Protein AF-A0AA85G6Q7-F1 (afdb_monomer)

Foldseek 3Di:
DDDDDDDDDDDDDDDDDDDDDDDDDDDDDDDDDDDDDDDPPDPDDDDPPPPPDDPPPPPPPPVPPDDPVRVVVVCVVPDDVLVVDDPVVNVVVVVVVVVVVVVVVVVVVVVVVVVVVVVVVVVVVVVVVVVVVPPPPPPDDDDDDDDDDDDDDPPPDDDDDPDPDDDDDDDD

Solvent-accessible surface area (backbone atoms only — not comparable to full-atom values): 12354 Å² total; per-residue (Å²): 138,86,88,81,90,86,89,80,88,84,83,81,84,82,86,88,84,79,88,81,91,82,89,81,90,79,90,81,82,90,84,84,89,82,90,80,91,84,75,96,81,67,85,81,81,75,72,91,76,59,77,85,78,76,56,89,84,58,70,74,78,67,82,70,75,75,48,73,67,54,52,52,49,53,49,60,70,74,44,62,68,76,78,71,49,52,73,68,56,49,50,52,52,50,53,53,52,51,51,55,51,51,54,51,51,53,52,51,52,52,52,51,52,51,49,51,53,52,48,52,52,52,51,53,53,53,51,54,55,55,59,67,70,66,59,79,80,75,86,72,80,89,83,83,92,76,91,78,90,76,88,74,85,82,80,83,74,88,80,87,83,85,77,86,77,84,79,85,81,87,79,134

Secondary structure (DSSP, 8-state):
---------------------------------------TT----SSTTS-----TTS------PPPHHHHHHHHHHHS-HHHHS-HHHHHHHHHHHHHHHHHHHHHHHHHHHHHHHHHHHHHHHHHHHHHHH-S-------------------------------------

Sequence (172 aa):
MISKEAESSLNKTIHDKNINDTETDDDDEEEEDEDDEEDTSERHKGVSHLIEVCNPNRIKSKTVAPSRKEIAASIKATTDPIKLLSETELAANIARLQLVRKERELAAQKLEQEKQAREAQRAATAAAKRTSQTKPQQKSGRSGKQHTNSNKEHQTVNQRNNINSSEITDDN

pLDDT: mean 70.93, std 18.33, range [38.97, 98.44]

Structure (mmCIF, N/CA/C/O backbone):
data_AF-A0AA85G6Q7-F1
#
_entry.id   AF-A0AA85G6Q7-F1
#
loop_
_atom_site.group_PDB
_atom_site.id
_atom_site.type_symbol
_atom_site.label_atom_id
_atom_site.label_alt_id
_atom_site.label_comp_id
_atom_site.label_asym_id
_atom_site.label_entity_id
_atom_site.label_seq_id
_atom_site.pdbx_PDB_ins_code
_atom_site.Cartn_x
_atom_site.Cartn_y
_atom_site.Cartn_z
_atom_site.occupancy
_atom_site.B_iso_or_equiv
_atom_site.auth_seq_id
_atom_site.auth_comp_id
_atom_site.auth_asym_id
_atom_site.auth_atom_id
_atom_site.pdbx_PDB_model_num
ATOM 1 N N . MET A 1 1 ? 39.551 4.642 10.378 1.00 38.97 1 MET A N 1
ATOM 2 C CA . MET A 1 1 ? 39.058 6.034 10.389 1.00 38.97 1 MET A CA 1
ATOM 3 C C . MET A 1 1 ? 37.595 6.008 9.993 1.00 38.97 1 MET A C 1
ATOM 5 O O . MET A 1 1 ? 37.259 5.369 9.008 1.00 38.97 1 MET A O 1
ATOM 9 N N . ILE A 1 2 ? 36.742 6.580 10.839 1.00 45.56 2 ILE A N 1
ATOM 10 C CA . ILE A 1 2 ? 35.284 6.616 10.708 1.00 45.56 2 ILE A CA 1
ATOM 11 C C . ILE A 1 2 ? 34.932 7.874 9.916 1.00 45.56 2 ILE A C 1
ATOM 13 O O . ILE A 1 2 ? 35.182 8.970 10.404 1.00 45.56 2 ILE A O 1
ATOM 17 N N . SER A 1 3 ? 34.366 7.722 8.722 1.00 58.31 3 SER A N 1
ATOM 18 C CA . SER A 1 3 ? 33.752 8.837 7.995 1.00 58.31 3 SER A CA 1
ATOM 19 C C . SER A 1 3 ? 32.254 8.819 8.273 1.00 58.31 3 SER A C 1
ATOM 21 O O . SER A 1 3 ? 31.484 8.129 7.611 1.00 58.31 3 SER A O 1
ATOM 23 N N . LYS A 1 4 ? 31.879 9.536 9.333 1.00 58.56 4 LYS A N 1
ATOM 24 C CA . LYS A 1 4 ? 30.548 10.120 9.510 1.00 58.56 4 LYS A CA 1
ATOM 25 C C . LYS A 1 4 ? 30.546 11.463 8.776 1.00 58.56 4 LYS A C 1
ATOM 27 O O . LYS A 1 4 ? 31.603 12.077 8.721 1.00 58.56 4 LYS A O 1
ATOM 32 N N . GLU A 1 5 ? 29.370 11.873 8.301 1.00 56.12 5 GLU A N 1
ATOM 33 C CA . GLU A 1 5 ? 28.926 13.241 7.952 1.00 56.12 5 GLU A CA 1
ATOM 34 C C . GLU A 1 5 ? 28.316 13.327 6.549 1.00 56.12 5 GLU A C 1
ATOM 36 O O . GLU A 1 5 ? 29.021 13.311 5.545 1.00 56.12 5 GLU A O 1
ATOM 41 N N . ALA A 1 6 ? 26.982 13.412 6.505 1.00 53.41 6 ALA A N 1
ATOM 42 C CA . ALA A 1 6 ? 26.233 14.494 5.852 1.00 53.41 6 ALA A CA 1
ATOM 43 C C . ALA A 1 6 ? 24.735 14.129 5.788 1.00 53.41 6 ALA A C 1
ATOM 45 O O . ALA A 1 6 ? 24.182 13.879 4.721 1.00 53.41 6 ALA A O 1
ATOM 46 N N . GLU A 1 7 ? 24.063 14.111 6.939 1.00 52.25 7 GLU A N 1
ATOM 47 C CA . GLU A 1 7 ? 22.611 14.303 6.985 1.00 52.25 7 GLU A CA 1
ATOM 48 C C . GLU A 1 7 ? 22.378 15.792 7.255 1.00 52.25 7 GLU A C 1
ATOM 50 O O . GLU A 1 7 ? 22.731 16.294 8.320 1.00 52.25 7 GLU A O 1
ATOM 55 N N . SER A 1 8 ? 21.850 16.527 6.273 1.00 52.06 8 SER A N 1
ATOM 56 C CA . SER A 1 8 ? 21.496 17.938 6.442 1.00 52.06 8 SER A CA 1
ATOM 57 C C . SER A 1 8 ? 20.111 18.222 5.871 1.00 52.06 8 SER A C 1
ATOM 59 O O . SER A 1 8 ? 19.908 18.310 4.664 1.00 52.06 8 SER A O 1
ATOM 61 N N . SER A 1 9 ? 19.191 18.380 6.820 1.00 52.34 9 SER A N 1
ATOM 62 C CA . SER A 1 9 ? 18.193 19.446 6.893 1.00 52.34 9 SER A CA 1
ATOM 63 C C . SER A 1 9 ? 17.109 19.513 5.813 1.00 52.34 9 SER A C 1
ATOM 65 O O . SER A 1 9 ? 17.243 20.175 4.787 1.00 52.34 9 SER A O 1
ATOM 67 N N . LEU A 1 10 ? 15.947 18.941 6.137 1.00 53.25 10 LEU A N 1
ATOM 68 C CA . LEU A 1 10 ? 14.665 19.362 5.566 1.00 53.25 10 LEU A CA 1
ATOM 69 C C . LEU A 1 10 ? 13.552 19.267 6.624 1.00 53.25 10 LEU A C 1
ATOM 71 O O . LEU A 1 10 ? 12.544 18.590 6.454 1.00 53.25 10 LEU A O 1
ATOM 75 N N . ASN A 1 11 ? 13.743 19.972 7.744 1.00 54.44 11 ASN A N 1
ATOM 76 C CA . ASN A 1 11 ? 12.668 20.257 8.694 1.00 54.44 11 ASN A CA 1
ATOM 77 C C . ASN A 1 11 ? 11.891 21.478 8.194 1.00 54.44 11 ASN A C 1
ATOM 79 O O . ASN A 1 11 ? 12.337 22.613 8.357 1.00 54.44 11 ASN A O 1
ATOM 83 N N . LYS A 1 12 ? 10.732 21.253 7.570 1.00 57.34 12 LYS A N 1
ATOM 84 C CA . LYS A 1 12 ? 9.804 22.329 7.206 1.00 57.34 12 LYS A CA 1
ATOM 85 C C . LYS A 1 12 ? 8.675 22.379 8.236 1.00 57.34 12 LYS A C 1
ATOM 87 O O . LYS A 1 12 ? 7.668 21.693 8.110 1.00 57.34 12 LYS A O 1
ATOM 92 N N . THR A 1 13 ? 8.889 23.177 9.274 1.00 50.72 13 THR A N 1
ATOM 93 C CA . THR A 1 13 ? 7.873 23.566 10.255 1.00 50.72 13 THR A CA 1
ATOM 94 C C . THR A 1 13 ? 6.925 24.576 9.612 1.00 50.72 13 THR A C 1
ATOM 96 O O . THR A 1 13 ? 7.364 25.645 9.194 1.00 50.72 13 THR A O 1
ATOM 99 N N . ILE A 1 14 ? 5.635 24.248 9.536 1.00 58.72 14 ILE A N 1
ATOM 100 C CA . ILE A 1 14 ? 4.565 25.204 9.227 1.00 58.72 14 ILE A CA 1
ATOM 101 C C . ILE A 1 14 ? 3.786 25.410 10.527 1.00 58.72 14 ILE A C 1
ATOM 103 O O . ILE A 1 14 ? 3.112 24.500 11.008 1.00 58.72 14 ILE A O 1
ATOM 107 N N . HIS A 1 15 ? 3.938 26.590 11.123 1.00 51.06 15 HIS A N 1
ATOM 108 C CA . HIS A 1 15 ? 3.127 27.059 12.240 1.00 51.06 15 HIS A CA 1
ATOM 109 C C . HIS A 1 15 ? 2.173 28.130 11.722 1.00 51.06 15 HIS A C 1
ATOM 111 O O . HIS A 1 15 ? 2.545 29.295 11.654 1.00 51.06 15 HIS A O 1
ATOM 117 N N . ASP A 1 16 ? 0.945 27.729 11.407 1.00 52.56 16 ASP A N 1
ATOM 118 C CA . ASP A 1 16 ? -0.161 28.657 11.192 1.00 52.56 16 ASP A CA 1
ATOM 119 C C . ASP A 1 16 ? -1.080 28.592 12.416 1.00 52.56 16 ASP A C 1
ATOM 121 O O . ASP A 1 16 ? -1.867 27.661 12.586 1.00 52.56 16 ASP A O 1
ATOM 125 N N . LYS A 1 17 ? -0.949 29.574 13.310 1.00 64.44 17 LYS A N 1
ATOM 126 C CA . LYS A 1 17 ? -1.963 29.889 14.321 1.00 64.44 17 LYS A CA 1
ATOM 127 C C . LYS A 1 17 ? -2.179 31.391 14.311 1.00 64.44 17 LYS A C 1
ATOM 129 O O . LYS A 1 17 ? -1.321 32.138 14.771 1.00 64.44 17 LYS A O 1
ATOM 134 N N . ASN A 1 18 ? -3.321 31.806 13.779 1.00 53.03 18 ASN A N 1
ATOM 135 C CA . ASN A 1 18 ? -3.742 33.195 13.751 1.00 53.03 18 ASN A CA 1
ATOM 136 C C . ASN A 1 18 ? -5.217 33.308 14.176 1.00 53.03 18 ASN A C 1
ATOM 138 O O . ASN A 1 18 ? -6.072 32.929 13.383 1.00 53.03 18 ASN A O 1
ATOM 142 N N . ILE A 1 19 ? -5.434 33.866 15.386 1.00 56.22 19 ILE A N 1
ATOM 143 C CA . ILE A 1 19 ? -6.511 34.816 15.784 1.00 56.22 19 ILE A CA 1
ATOM 144 C C . ILE A 1 19 ? -7.966 34.254 15.808 1.00 56.22 19 ILE A C 1
ATOM 146 O O . ILE A 1 19 ? -8.342 33.494 14.933 1.00 56.22 19 ILE A O 1
ATOM 150 N N . ASN A 1 20 ? -8.879 34.540 16.750 1.00 49.41 20 ASN A N 1
ATOM 151 C CA . ASN A 1 20 ? -9.018 35.601 17.752 1.00 49.41 20 ASN A CA 1
ATOM 152 C C . ASN A 1 20 ? -9.899 35.143 18.937 1.00 49.41 20 ASN A C 1
ATOM 154 O O . ASN A 1 20 ? -10.840 34.379 18.747 1.00 49.41 20 ASN A O 1
ATOM 158 N N . ASP A 1 21 ? -9.579 35.685 20.107 1.00 53.22 21 ASP A N 1
ATOM 159 C CA . ASP A 1 21 ? -10.437 36.331 21.115 1.00 53.22 21 ASP A CA 1
ATOM 160 C C . ASP A 1 21 ? -11.976 36.303 20.947 1.00 53.22 21 ASP A C 1
ATOM 162 O O . ASP A 1 21 ? -12.502 36.831 19.965 1.00 53.22 21 ASP A O 1
ATOM 166 N N . THR A 1 22 ? -12.694 35.773 21.946 1.00 53.09 22 THR A N 1
ATOM 167 C CA . THR A 1 22 ? -14.029 36.238 22.385 1.00 53.09 22 THR A CA 1
ATOM 168 C C . THR A 1 22 ? -14.274 35.708 23.802 1.00 53.09 22 THR A C 1
ATOM 170 O O . THR A 1 22 ? -14.710 34.572 23.984 1.00 53.09 22 THR A O 1
ATOM 173 N N . GLU A 1 23 ? -13.966 36.530 24.803 1.00 55.00 23 GLU A N 1
ATOM 174 C CA . GLU A 1 23 ? -14.637 36.462 26.101 1.00 55.00 23 GLU A CA 1
ATOM 175 C C . GLU A 1 23 ? -16.029 37.084 25.986 1.00 55.00 23 GLU A C 1
ATOM 177 O O . GLU A 1 23 ? -16.179 38.158 25.399 1.00 55.00 23 GLU A O 1
ATOM 182 N N . THR A 1 24 ? -17.040 36.448 26.575 1.00 55.53 24 THR A N 1
ATOM 183 C CA . THR A 1 24 ? -18.172 37.163 27.177 1.00 55.53 24 THR A CA 1
ATOM 184 C C . THR A 1 24 ? -18.724 36.308 28.315 1.00 55.53 24 THR A C 1
ATOM 186 O O . THR A 1 24 ? -19.186 35.187 28.105 1.00 55.53 24 THR A O 1
ATOM 189 N N . ASP A 1 25 ? -18.529 36.856 29.504 1.00 53.19 25 ASP A N 1
ATOM 190 C CA . ASP A 1 25 ? -19.161 36.571 30.786 1.00 53.19 25 ASP A CA 1
ATOM 191 C C . ASP A 1 25 ? -20.633 37.010 30.717 1.00 53.19 25 ASP A C 1
ATOM 193 O O . ASP A 1 25 ? -20.896 38.059 30.135 1.00 53.19 25 ASP A O 1
ATOM 197 N N . ASP A 1 26 ? -21.559 36.219 31.255 1.00 54.12 26 ASP A N 1
ATOM 198 C CA . ASP A 1 26 ? -22.884 36.681 31.694 1.00 54.12 26 ASP A CA 1
ATOM 199 C C . ASP A 1 26 ? -23.449 35.624 32.661 1.00 54.12 26 ASP A C 1
ATOM 201 O O . ASP A 1 26 ? -23.949 34.565 32.262 1.00 54.12 26 ASP A O 1
ATOM 205 N N . ASP A 1 27 ? -23.270 35.925 33.949 1.00 54.19 27 ASP A N 1
ATOM 206 C CA . ASP A 1 27 ? -24.140 35.533 35.059 1.00 54.19 27 ASP A CA 1
ATOM 207 C C . ASP A 1 27 ? -25.609 35.791 34.685 1.00 54.19 27 ASP A C 1
ATOM 209 O O . ASP A 1 27 ? -25.927 36.867 34.179 1.00 54.19 27 ASP A O 1
ATOM 213 N N . ASP A 1 28 ? -26.517 34.871 35.018 1.00 51.91 28 ASP A N 1
ATOM 214 C CA . ASP A 1 28 ? -27.828 35.325 35.485 1.00 51.91 28 ASP A CA 1
ATOM 215 C C . ASP A 1 28 ? -28.468 34.353 36.479 1.00 51.91 28 ASP A C 1
ATOM 217 O O . ASP A 1 28 ? -28.270 33.135 36.433 1.00 51.91 28 ASP A O 1
ATOM 221 N N . GLU A 1 29 ? -29.179 34.975 37.408 1.00 50.19 29 GLU A N 1
ATOM 222 C CA . GLU A 1 29 ? -29.461 34.568 38.778 1.00 50.19 29 GLU A CA 1
ATOM 223 C C . GLU A 1 29 ? -30.606 33.543 38.941 1.00 50.19 29 GLU A C 1
ATOM 225 O O . GLU A 1 29 ? -31.366 33.218 38.028 1.00 50.19 29 GLU A O 1
ATOM 230 N N . GLU A 1 30 ? -30.679 33.024 40.167 1.00 49.00 30 GLU A N 1
ATOM 231 C CA . GLU A 1 30 ? -31.733 32.210 40.777 1.00 49.00 30 GLU A CA 1
ATOM 232 C C . GLU A 1 30 ? -33.132 32.882 40.704 1.00 49.00 30 GLU A C 1
ATOM 234 O O . GLU A 1 30 ? -33.238 34.102 40.773 1.00 49.00 30 GLU A O 1
ATOM 239 N N . GLU A 1 31 ? -34.221 32.108 40.611 1.00 45.41 31 GLU A N 1
ATOM 240 C CA . GLU A 1 31 ? -35.167 31.912 41.733 1.00 45.41 31 GLU A CA 1
ATOM 241 C C . GLU A 1 31 ? -36.596 31.471 41.341 1.00 45.41 31 GLU A C 1
ATOM 243 O O . GLU A 1 31 ? -37.174 31.874 40.332 1.00 45.41 31 GLU A O 1
ATOM 248 N N . GLU A 1 32 ? -37.108 30.652 42.263 1.00 42.06 32 GLU A N 1
ATOM 249 C CA . GL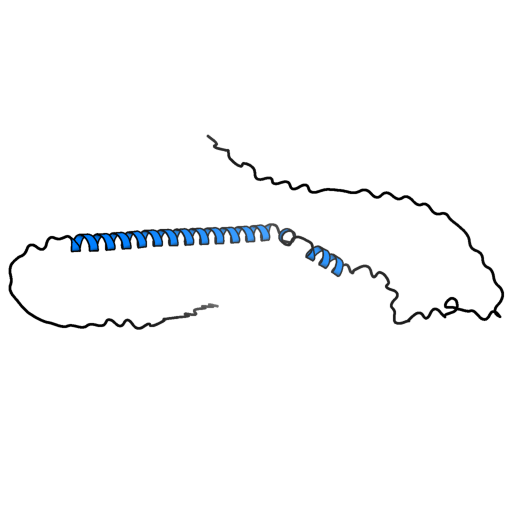U A 1 32 ? -38.459 30.536 42.831 1.00 42.06 32 GLU A CA 1
ATOM 250 C C . GLU A 1 32 ? -39.714 30.118 42.038 1.00 42.06 32 GLU A C 1
ATOM 252 O O . GLU A 1 32 ? -40.117 30.641 41.000 1.00 42.06 32 GLU A O 1
ATOM 257 N N . ASP A 1 33 ? -40.364 29.147 42.686 1.00 52.53 33 ASP A N 1
ATOM 258 C CA . ASP A 1 33 ? -41.696 28.607 42.493 1.00 52.53 33 ASP A CA 1
ATOM 259 C C . ASP A 1 33 ? -42.783 29.651 42.804 1.00 52.53 33 ASP A C 1
ATOM 261 O O . ASP A 1 33 ? -42.817 30.200 43.903 1.00 52.53 33 ASP A O 1
ATOM 265 N N . GLU A 1 34 ? -43.763 29.813 41.913 1.00 49.62 34 GLU A N 1
ATOM 266 C CA . GLU A 1 34 ? -45.089 30.308 42.297 1.00 49.62 34 GLU A CA 1
ATOM 267 C C . GLU A 1 34 ? -46.172 29.387 41.722 1.00 49.62 34 GLU A C 1
ATOM 269 O O . GLU A 1 34 ? -46.460 29.344 40.524 1.00 49.62 34 GLU A O 1
ATOM 274 N N . ASP A 1 35 ? -46.716 28.600 42.646 1.00 56.31 35 ASP A N 1
ATOM 275 C CA . ASP A 1 35 ? -47.915 27.782 42.557 1.00 56.31 35 ASP A CA 1
ATOM 276 C C . ASP A 1 35 ? -49.123 28.736 42.666 1.00 56.31 35 ASP A C 1
ATOM 278 O O . ASP A 1 35 ? -49.393 29.262 43.746 1.00 56.31 35 ASP A O 1
ATOM 282 N N . ASP A 1 36 ? -49.818 29.009 41.557 1.00 53.53 36 ASP A N 1
ATOM 283 C CA . ASP A 1 36 ? -51.080 29.766 41.562 1.00 53.53 36 ASP A CA 1
ATOM 284 C C . ASP A 1 36 ? -52.182 28.933 40.895 1.00 53.53 36 ASP A C 1
ATOM 286 O O . ASP A 1 36 ? -52.386 28.926 39.675 1.00 53.53 36 ASP A O 1
ATOM 290 N N . GLU A 1 37 ? -52.864 28.152 41.732 1.00 56.41 37 GLU A N 1
ATOM 291 C CA . GLU A 1 37 ? -54.168 27.589 41.418 1.00 56.41 37 GLU A CA 1
ATOM 292 C C . GLU A 1 37 ? -55.238 28.689 41.480 1.00 56.41 37 GLU A C 1
ATOM 294 O O . GLU A 1 37 ? -55.539 29.167 42.566 1.00 56.41 37 GLU A O 1
ATOM 299 N N . GLU A 1 38 ? -55.861 29.029 40.343 1.00 52.94 38 GLU A N 1
ATOM 300 C CA . GLU A 1 38 ? -57.328 29.115 40.146 1.00 52.94 38 GLU A CA 1
ATOM 301 C C . GLU A 1 38 ? -57.717 30.008 38.950 1.00 52.94 38 GLU A C 1
ATOM 303 O O . GLU A 1 38 ? -57.559 31.220 38.976 1.00 52.94 38 GLU A O 1
ATOM 308 N N . ASP A 1 39 ? -58.317 29.402 37.918 1.00 49.03 39 ASP A N 1
ATOM 309 C CA . ASP A 1 39 ? -59.636 29.762 37.348 1.00 49.03 39 ASP A CA 1
ATOM 310 C C . ASP A 1 39 ? -59.830 28.949 36.054 1.00 49.03 39 ASP A C 1
ATOM 312 O O . ASP A 1 39 ? -59.292 29.246 34.988 1.00 49.03 39 ASP A O 1
ATOM 316 N N . THR A 1 40 ? -60.598 27.861 36.131 1.00 59.28 40 THR A N 1
ATOM 317 C CA . THR A 1 40 ? -60.778 26.923 35.003 1.00 59.28 40 THR A CA 1
ATOM 318 C C . THR A 1 40 ? -61.866 27.349 34.013 1.00 59.28 40 THR A C 1
ATOM 320 O O . THR A 1 40 ? -62.310 26.542 33.191 1.00 59.28 40 THR A O 1
ATOM 323 N N . SER A 1 41 ? -62.316 28.607 34.052 1.00 59.56 41 SER A N 1
ATOM 324 C CA . SER A 1 41 ? -63.365 29.100 33.152 1.00 59.56 41 SER A CA 1
ATOM 325 C C . SER A 1 41 ? -62.883 30.050 32.050 1.00 59.56 41 SER A C 1
ATOM 327 O O . SER A 1 41 ? -63.690 30.502 31.226 1.00 59.56 41 SER A O 1
ATOM 329 N N . GLU A 1 42 ? -61.576 30.306 31.950 1.00 67.94 42 GLU A N 1
ATOM 330 C CA . GLU A 1 42 ? -61.041 31.201 30.931 1.00 67.94 42 GLU A CA 1
ATOM 331 C C . GLU A 1 42 ? -60.897 30.501 29.568 1.00 67.94 42 GLU A C 1
ATOM 333 O O . GLU A 1 42 ? -60.275 29.453 29.409 1.00 67.94 42 GLU A O 1
ATOM 338 N N . ARG A 1 43 ? -61.500 31.078 28.520 1.00 69.81 43 ARG A N 1
ATOM 339 C CA . ARG A 1 43 ? -61.323 30.592 27.143 1.00 69.81 43 ARG A CA 1
ATOM 340 C C . ARG A 1 43 ? -59.901 30.888 26.688 1.00 69.81 43 ARG A C 1
ATOM 342 O O . ARG A 1 43 ? -59.635 31.951 26.126 1.00 69.81 43 ARG A O 1
ATOM 349 N N . HIS A 1 44 ? -59.014 29.929 26.898 1.00 73.88 44 HIS A N 1
ATOM 350 C CA . HIS A 1 44 ? -57.611 30.077 26.567 1.00 73.88 44 HIS A CA 1
ATOM 351 C C . HIS A 1 44 ? -57.398 30.334 25.071 1.00 73.88 44 HIS A C 1
ATOM 353 O O . HIS A 1 44 ? -57.868 29.590 24.204 1.00 73.88 44 HIS A O 1
ATOM 359 N N . LYS A 1 45 ? -56.687 31.421 24.758 1.00 80.00 45 LYS A N 1
ATOM 360 C CA . LYS A 1 45 ? -56.280 31.767 23.394 1.00 80.00 45 LYS A CA 1
ATOM 361 C C . LYS A 1 45 ? -54.808 31.426 23.213 1.00 80.00 45 LYS A C 1
ATOM 363 O O . LYS A 1 45 ? -53.971 31.868 23.989 1.00 80.00 45 LYS A O 1
ATOM 368 N N . GLY A 1 46 ? -54.495 30.697 22.147 1.00 73.56 46 GLY A N 1
ATOM 369 C CA . GLY A 1 46 ? -53.122 30.342 21.791 1.00 73.56 46 GLY A CA 1
ATOM 370 C C . GLY A 1 46 ? -52.775 28.886 22.090 1.00 73.56 46 GLY A C 1
ATOM 371 O O . GLY A 1 46 ? -53.645 28.047 22.300 1.00 73.56 46 GLY A O 1
ATOM 372 N N . VAL A 1 47 ? -51.480 28.582 22.025 1.00 80.12 47 VAL A N 1
ATOM 373 C CA . VAL A 1 47 ? -50.936 27.212 22.032 1.00 80.12 47 VAL A CA 1
ATOM 374 C C . VAL A 1 47 ? -50.640 26.671 23.433 1.00 80.12 47 VAL A C 1
ATOM 376 O O . VAL A 1 47 ? -50.370 25.484 23.568 1.00 80.12 47 VAL A O 1
ATOM 379 N N . SER A 1 48 ? -50.725 27.518 24.462 1.00 75.81 48 SER A N 1
ATOM 380 C CA . SER A 1 48 ? -50.393 27.199 25.859 1.00 75.81 48 SER A CA 1
ATOM 381 C C . SER A 1 48 ? -51.233 26.073 26.464 1.00 75.81 48 SER A C 1
ATOM 383 O O . SER A 1 48 ? -50.809 25.454 27.427 1.00 75.81 48 SER A O 1
ATOM 385 N N . HIS A 1 49 ? -52.397 25.783 25.880 1.00 74.50 49 HIS A N 1
ATOM 386 C CA . HIS A 1 49 ? -53.330 24.765 26.369 1.00 74.50 49 HIS A CA 1
ATOM 387 C C . HIS A 1 49 ? -53.476 23.592 25.394 1.00 74.50 49 HIS A C 1
ATOM 389 O O . HIS A 1 49 ? -54.394 22.779 25.526 1.00 74.50 49 HIS A O 1
ATOM 395 N N . LEU A 1 50 ? -52.600 23.494 24.383 1.00 83.00 50 LEU A N 1
ATOM 396 C CA . LEU A 1 50 ? -52.532 22.268 23.601 1.00 83.00 50 LEU A CA 1
ATOM 397 C C . LEU A 1 50 ? -52.001 21.151 24.493 1.00 83.00 50 LEU A C 1
ATOM 399 O O . LEU A 1 50 ? -50.956 21.279 25.121 1.00 83.00 50 LEU A O 1
ATOM 403 N N . ILE A 1 51 ? -52.730 20.038 24.509 1.00 78.25 51 ILE A N 1
ATOM 404 C CA . ILE A 1 51 ? -52.315 18.829 25.210 1.00 78.25 51 ILE A CA 1
ATOM 405 C C . ILE A 1 51 ? -50.962 18.404 24.645 1.00 78.25 51 ILE A C 1
ATOM 407 O O . ILE A 1 51 ? -50.813 18.231 23.431 1.00 78.25 51 ILE A O 1
ATOM 411 N N . GLU A 1 52 ? -49.989 18.197 25.525 1.00 77.00 52 GLU A N 1
ATOM 412 C CA . GLU A 1 52 ? -48.724 17.592 25.141 1.00 77.00 52 GLU A CA 1
ATOM 413 C C . GLU A 1 52 ? -48.965 16.149 24.686 1.00 77.00 52 GLU A C 1
ATOM 415 O O . GLU A 1 52 ? -49.078 15.209 25.474 1.00 77.00 52 GLU A O 1
ATOM 420 N N . VAL A 1 53 ? -49.064 15.953 23.372 1.00 76.06 53 VAL A N 1
ATOM 421 C CA . VAL A 1 53 ? -49.202 14.618 22.795 1.00 76.06 53 VAL A CA 1
ATOM 422 C C . VAL A 1 53 ? -47.817 13.992 22.689 1.00 76.06 53 VAL A C 1
ATOM 424 O O . VAL A 1 53 ? -47.059 14.225 21.744 1.00 76.06 53 VAL A O 1
ATOM 427 N N . CYS A 1 54 ? -47.477 13.155 23.668 1.00 76.75 54 CYS A N 1
ATOM 428 C CA . CYS A 1 54 ? -46.307 12.294 23.568 1.00 76.75 54 CYS A CA 1
ATOM 429 C C . CYS A 1 54 ? -46.587 11.203 22.521 1.00 76.75 54 CYS A C 1
ATOM 431 O O . CYS A 1 54 ? -47.509 10.410 22.688 1.00 76.75 54 CYS A O 1
ATOM 433 N N . ASN A 1 55 ? -45.799 11.137 21.441 1.00 81.62 55 ASN A N 1
ATOM 434 C CA . ASN A 1 55 ? -45.868 10.010 20.509 1.00 81.62 55 ASN A CA 1
ATOM 435 C C . ASN A 1 55 ? -45.281 8.769 21.211 1.00 81.62 55 ASN A C 1
ATOM 437 O O . ASN A 1 55 ? -44.069 8.738 21.429 1.00 81.62 55 ASN A O 1
ATOM 441 N N . PRO A 1 56 ? -46.079 7.737 21.537 1.00 78.88 56 PRO A N 1
ATOM 442 C CA . PRO A 1 56 ? -45.591 6.569 22.272 1.00 78.88 56 PRO A CA 1
ATOM 443 C C . PRO A 1 56 ? -44.561 5.750 21.475 1.00 78.88 56 PRO A C 1
ATOM 445 O O . PRO A 1 56 ? -43.766 5.026 22.067 1.00 78.88 56 PRO A O 1
ATOM 448 N N . ASN A 1 57 ? -44.520 5.908 20.146 1.00 80.19 57 ASN A N 1
ATOM 449 C CA . ASN A 1 57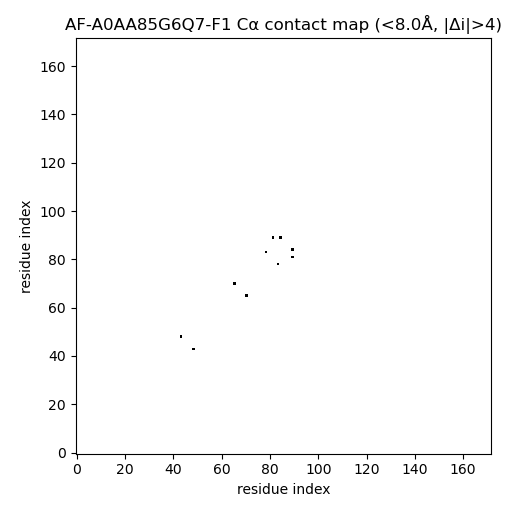 ? -43.506 5.305 19.275 1.00 80.19 57 ASN A CA 1
ATOM 450 C C . ASN A 1 57 ? -42.261 6.186 19.112 1.00 80.19 57 ASN A C 1
ATOM 452 O O . ASN A 1 57 ? -41.248 5.739 18.571 1.00 80.19 57 ASN A O 1
ATOM 456 N N . ARG A 1 58 ? -42.308 7.444 19.569 1.00 75.31 58 ARG A N 1
ATOM 457 C CA . ARG A 1 58 ? -41.121 8.287 19.672 1.00 75.31 58 ARG A CA 1
ATOM 458 C C . ARG A 1 58 ? -40.385 7.837 20.919 1.00 75.31 58 ARG A C 1
ATOM 460 O O . ARG A 1 58 ? -40.630 8.316 22.022 1.00 75.31 58 ARG A O 1
ATOM 467 N N . ILE A 1 59 ? -39.478 6.888 20.717 1.00 67.75 59 ILE A N 1
ATOM 468 C CA . ILE A 1 59 ? -38.454 6.529 21.688 1.00 67.75 59 ILE A CA 1
ATOM 469 C C . ILE A 1 59 ? -37.785 7.853 22.070 1.00 67.75 59 ILE A C 1
ATOM 471 O O . ILE A 1 59 ? -37.039 8.416 21.268 1.00 67.75 59 ILE A O 1
ATOM 475 N N . LYS A 1 60 ? -38.105 8.402 23.252 1.00 67.44 60 LYS A N 1
ATOM 476 C CA . LYS A 1 60 ? -37.310 9.476 23.860 1.00 67.44 60 LYS A CA 1
ATOM 477 C C . LYS A 1 60 ? -35.897 8.936 23.795 1.00 67.44 60 LYS A C 1
ATOM 479 O O . LYS A 1 60 ? -35.685 7.847 24.331 1.00 67.44 60 LYS A O 1
ATOM 484 N N . SER A 1 61 ? -35.011 9.568 23.028 1.00 64.06 61 SER A N 1
ATOM 485 C CA . SER A 1 61 ? -33.674 9.046 22.776 1.00 64.06 61 SER A CA 1
ATOM 486 C C . SER A 1 61 ? -32.969 8.948 24.120 1.00 64.06 61 SER A C 1
ATOM 488 O O . SER A 1 61 ? -32.335 9.895 24.573 1.00 64.06 61 SER A O 1
ATOM 490 N N . LYS A 1 62 ? -33.125 7.808 24.800 1.00 63.47 62 LYS A N 1
ATOM 491 C CA . LYS A 1 62 ? -32.209 7.384 25.837 1.00 63.47 62 LYS A CA 1
ATOM 492 C C . LYS A 1 62 ? -30.887 7.419 25.110 1.00 63.47 62 LYS A C 1
ATOM 494 O O . LYS A 1 62 ? -30.763 6.760 24.080 1.00 63.47 62 LYS A O 1
ATOM 499 N N . THR A 1 63 ? -29.966 8.253 25.565 1.00 65.12 63 THR A N 1
ATOM 500 C CA . THR A 1 63 ? -28.582 8.218 25.114 1.00 65.12 63 THR A CA 1
ATOM 501 C C . THR A 1 63 ? -28.092 6.807 25.411 1.00 65.12 63 THR A C 1
ATOM 503 O O . THR A 1 63 ? -27.686 6.495 26.527 1.00 65.12 63 THR A O 1
ATOM 506 N N . VAL A 1 64 ? -28.288 5.895 24.458 1.00 70.94 64 VAL A N 1
ATOM 507 C CA . VAL A 1 64 ? -27.872 4.510 24.591 1.00 70.94 64 VAL A CA 1
ATOM 508 C C . VAL A 1 64 ? -26.369 4.587 24.457 1.00 70.94 64 VAL A C 1
ATOM 510 O O . VAL A 1 64 ? -25.852 4.866 23.377 1.00 70.94 64 VAL A O 1
ATOM 513 N N . ALA A 1 65 ? -25.678 4.440 25.585 1.00 79.81 65 ALA A N 1
ATOM 514 C CA . ALA A 1 65 ? -24.232 4.371 25.584 1.00 79.81 65 ALA A CA 1
ATOM 515 C C . ALA A 1 65 ? -23.805 3.281 24.584 1.00 79.81 65 ALA A C 1
ATOM 517 O O . ALA A 1 65 ? -24.388 2.188 24.606 1.00 79.81 65 ALA A O 1
ATOM 518 N N . PRO A 1 66 ? -22.833 3.567 23.702 1.00 81.25 66 PRO A N 1
ATOM 519 C CA . PRO A 1 66 ? -22.424 2.620 22.683 1.00 81.25 66 PRO A CA 1
ATOM 520 C C . PRO A 1 66 ? -21.969 1.315 23.330 1.00 81.25 66 PRO A C 1
ATOM 522 O O . PRO A 1 66 ? -21.334 1.287 24.390 1.00 81.25 66 PRO A O 1
ATOM 525 N N . SER A 1 67 ? -22.308 0.206 22.683 1.00 86.75 67 SER A N 1
ATOM 526 C CA . SER A 1 67 ? -21.926 -1.122 23.145 1.00 86.75 67 SER A CA 1
ATOM 527 C C . SER A 1 67 ? -20.402 -1.248 23.196 1.00 86.75 67 SER A C 1
ATOM 529 O O . SER A 1 67 ? -19.687 -0.682 22.370 1.00 86.75 67 SER A O 1
ATOM 531 N N . ARG A 1 68 ? -19.867 -2.085 24.098 1.00 89.38 68 ARG A N 1
ATOM 532 C CA . ARG A 1 68 ? -18.421 -2.396 24.131 1.00 89.38 68 ARG A CA 1
ATOM 533 C C . ARG A 1 68 ? -17.884 -2.834 22.765 1.00 89.38 68 ARG A C 1
ATOM 535 O O . ARG A 1 68 ? -16.735 -2.546 22.440 1.00 89.38 68 ARG A O 1
ATOM 542 N N . LYS A 1 69 ? -18.711 -3.517 21.963 1.00 90.81 69 LYS A N 1
ATOM 543 C CA . LYS A 1 69 ? -18.356 -3.922 20.595 1.00 90.81 69 LYS A CA 1
ATOM 544 C C . LYS A 1 69 ? -18.211 -2.722 19.657 1.00 90.81 69 LYS A C 1
ATOM 546 O O . LYS A 1 69 ? -17.279 -2.700 18.864 1.00 90.81 69 LYS A O 1
ATOM 551 N N . GLU A 1 70 ? -19.091 -1.733 19.775 1.00 88.88 70 GLU A N 1
ATOM 552 C CA . GLU A 1 70 ? -19.066 -0.507 18.969 1.00 88.88 70 GLU A CA 1
ATOM 553 C C . GLU A 1 70 ? -17.871 0.364 19.346 1.00 88.88 70 GLU A C 1
ATOM 555 O O . GLU A 1 70 ? -17.151 0.830 18.471 1.00 88.88 70 GLU A O 1
ATOM 560 N N . ILE A 1 71 ? -17.580 0.490 20.642 1.00 90.25 71 ILE A N 1
ATOM 561 C CA . ILE A 1 71 ? -16.402 1.217 21.127 1.00 90.25 71 ILE A CA 1
ATOM 562 C C . ILE A 1 71 ? -15.117 0.557 20.605 1.00 90.25 71 ILE A C 1
ATOM 564 O O . ILE A 1 71 ? -14.252 1.235 20.056 1.00 90.25 71 ILE A O 1
ATOM 568 N N . ALA A 1 72 ? -14.998 -0.771 20.712 1.00 89.75 72 ALA A N 1
ATOM 569 C CA . ALA A 1 72 ? -13.829 -1.494 20.215 1.00 89.75 72 ALA A CA 1
ATOM 570 C C . ALA A 1 72 ? -13.671 -1.392 18.687 1.00 89.75 72 ALA A C 1
ATOM 572 O O . ALA A 1 72 ? -12.549 -1.282 18.196 1.00 89.75 72 ALA A O 1
ATOM 573 N N . ALA A 1 73 ? -14.775 -1.421 17.936 1.00 90.12 73 ALA A N 1
ATOM 574 C CA . ALA A 1 73 ? -14.756 -1.237 16.488 1.00 90.12 73 ALA A CA 1
ATOM 575 C C . ALA A 1 73 ? -14.323 0.185 16.108 1.00 90.12 73 ALA A C 1
ATOM 577 O O . ALA A 1 73 ? -13.448 0.337 15.260 1.00 90.12 73 ALA A O 1
ATOM 578 N N . SER A 1 74 ? -14.855 1.207 16.782 1.00 89.25 74 SER A N 1
ATOM 579 C CA . SER A 1 74 ? -14.470 2.604 16.566 1.00 89.25 74 SER A CA 1
ATOM 580 C C . SER A 1 74 ? -12.997 2.851 16.884 1.00 89.25 74 SER A C 1
ATOM 582 O O . SER A 1 74 ? -12.315 3.505 16.103 1.00 89.25 74 SER A O 1
ATOM 584 N N . ILE A 1 75 ? -12.474 2.274 17.971 1.00 88.50 75 ILE A N 1
ATOM 585 C CA . ILE A 1 75 ? -11.043 2.362 18.302 1.00 88.50 75 ILE A CA 1
ATOM 586 C C . ILE A 1 75 ? -10.201 1.684 17.218 1.00 88.50 75 ILE A C 1
ATOM 588 O O . ILE A 1 75 ? -9.228 2.263 16.747 1.00 88.50 75 ILE A O 1
ATOM 592 N N . LYS A 1 76 ? -10.571 0.477 16.772 1.00 90.50 76 LYS A N 1
ATOM 593 C CA . LYS A 1 76 ? -9.849 -0.215 15.689 1.00 90.50 76 LYS A CA 1
ATOM 594 C C . LYS A 1 76 ? -9.907 0.542 14.362 1.00 90.50 76 LYS A C 1
ATOM 596 O O . LYS A 1 76 ? -8.944 0.481 13.611 1.00 90.50 76 LYS A O 1
ATOM 601 N N . ALA A 1 77 ? -11.005 1.241 14.083 1.00 89.94 77 ALA A N 1
ATOM 602 C CA . ALA A 1 77 ? -11.178 2.018 12.860 1.00 89.94 77 ALA A CA 1
ATOM 603 C C . ALA A 1 77 ? -10.321 3.294 12.836 1.00 89.94 77 ALA A C 1
ATOM 605 O O . ALA A 1 77 ? -9.884 3.710 11.768 1.00 89.94 77 ALA A O 1
ATOM 606 N N . THR A 1 78 ? -10.076 3.913 13.995 1.00 9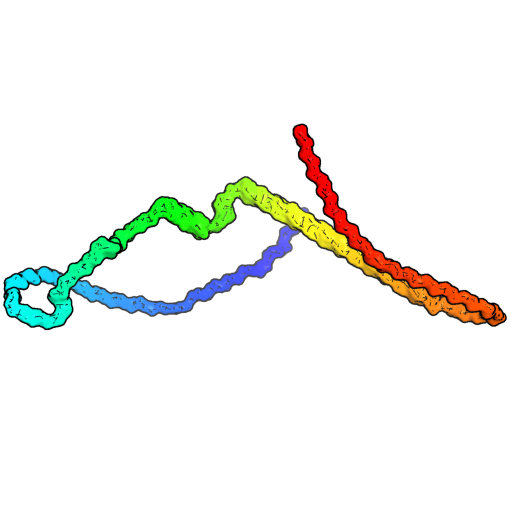1.94 78 THR A N 1
ATOM 607 C CA . THR A 1 78 ? -9.264 5.138 14.106 1.00 91.94 78 THR A CA 1
ATOM 608 C C . THR A 1 78 ? -7.793 4.860 14.415 1.00 91.94 78 THR A C 1
ATOM 610 O O . THR A 1 78 ? -6.952 5.743 14.247 1.00 91.94 78 THR A O 1
ATOM 613 N N . THR A 1 79 ? -7.463 3.646 14.860 1.00 92.44 79 THR A N 1
ATOM 614 C CA . THR A 1 79 ? -6.085 3.246 15.155 1.00 92.44 79 THR A CA 1
ATOM 615 C C . THR A 1 79 ? -5.331 2.919 13.870 1.00 92.44 79 THR A C 1
ATOM 617 O O . THR A 1 79 ? -5.834 2.222 12.994 1.00 92.44 79 THR A O 1
ATOM 620 N N . ASP A 1 80 ? -4.090 3.397 13.783 1.00 92.56 80 ASP A N 1
ATOM 621 C CA . ASP A 1 80 ? -3.167 3.067 12.698 1.00 92.56 80 ASP A CA 1
ATOM 622 C C . ASP A 1 80 ? -3.014 1.537 12.561 1.00 92.56 80 ASP A C 1
ATOM 624 O O . ASP A 1 80 ? -2.622 0.883 13.536 1.00 92.56 80 ASP A O 1
ATOM 628 N N . PRO A 1 81 ? -3.283 0.952 11.378 1.00 89.12 81 PRO A N 1
ATOM 629 C CA . PRO A 1 81 ? -3.208 -0.489 11.172 1.00 89.12 81 PRO A CA 1
ATOM 630 C C . PRO A 1 81 ? -1.822 -1.068 11.466 1.00 89.12 81 PRO A C 1
ATOM 632 O O . PRO A 1 81 ? -1.737 -2.221 11.875 1.00 89.12 81 PRO A O 1
ATOM 635 N N . ILE A 1 82 ? -0.742 -0.288 11.333 1.00 92.88 82 ILE A N 1
ATOM 636 C CA . ILE A 1 82 ? 0.618 -0.747 11.658 1.00 92.88 82 ILE A CA 1
ATOM 637 C C . ILE A 1 82 ? 0.747 -1.046 13.154 1.00 92.88 82 ILE A C 1
ATOM 639 O O . ILE A 1 82 ? 1.411 -2.006 13.536 1.00 92.88 82 ILE A O 1
ATOM 643 N N . LYS A 1 83 ? 0.073 -0.265 14.006 1.00 91.12 83 LYS A N 1
ATOM 644 C CA . LYS A 1 83 ? 0.090 -0.439 15.467 1.00 91.12 83 LYS A CA 1
ATOM 645 C C . LYS A 1 83 ? -0.749 -1.628 15.936 1.00 91.12 83 LYS A C 1
ATOM 647 O O . LYS A 1 83 ? -0.655 -2.009 17.098 1.00 91.12 83 LYS A O 1
ATOM 652 N N . LEU A 1 84 ? -1.585 -2.181 15.056 1.00 90.38 84 LEU A N 1
ATOM 653 C CA . LEU A 1 84 ? -2.394 -3.368 15.332 1.00 90.38 84 LEU A CA 1
ATOM 654 C C . LEU A 1 84 ? -1.648 -4.673 15.017 1.00 90.38 84 LEU A C 1
ATOM 656 O O . LEU A 1 84 ? -2.075 -5.727 15.485 1.00 90.38 84 LEU A O 1
ATOM 660 N N . LEU A 1 85 ? -0.564 -4.612 14.234 1.00 93.88 85 LEU A N 1
ATOM 661 C CA . LEU A 1 85 ? 0.264 -5.772 13.906 1.00 93.88 85 LEU A CA 1
ATOM 662 C C . LEU A 1 85 ? 1.173 -6.135 15.083 1.00 93.88 85 LEU A C 1
ATOM 664 O O . LEU A 1 85 ? 1.620 -5.267 15.836 1.00 93.88 85 LEU A O 1
ATOM 668 N N . SER A 1 86 ? 1.503 -7.420 15.216 1.00 96.38 86 SER A N 1
ATOM 669 C CA . SER A 1 86 ? 2.572 -7.826 16.128 1.00 96.38 86 SER A CA 1
ATOM 670 C C . SER A 1 86 ? 3.935 -7.384 15.589 1.00 96.38 86 SER A C 1
ATOM 672 O O . SER A 1 86 ? 4.135 -7.237 14.382 1.00 96.38 86 SER A O 1
ATOM 674 N N . GLU A 1 87 ? 4.919 -7.235 16.477 1.00 95.44 87 GLU A N 1
ATOM 675 C CA . GLU A 1 87 ? 6.301 -6.926 16.084 1.00 95.44 87 GLU A CA 1
ATOM 676 C C . GLU A 1 87 ? 6.867 -7.974 15.110 1.00 95.44 87 GLU A C 1
ATOM 678 O O . GLU A 1 87 ? 7.545 -7.637 14.139 1.00 95.44 87 GLU A O 1
ATOM 683 N N . THR A 1 88 ? 6.519 -9.247 15.319 1.00 96.75 88 THR A N 1
ATOM 684 C CA . THR A 1 88 ? 6.923 -10.358 14.451 1.00 96.75 88 THR A CA 1
ATOM 685 C C . THR A 1 88 ? 6.323 -10.254 13.048 1.00 96.75 88 THR A C 1
ATOM 687 O O . THR A 1 88 ? 7.030 -10.461 12.061 1.00 96.75 88 THR A O 1
ATOM 690 N N . GLU A 1 89 ? 5.042 -9.901 12.938 1.00 97.00 89 GLU A N 1
ATOM 691 C CA . GLU A 1 89 ? 4.358 -9.727 11.656 1.00 97.00 89 GLU A CA 1
ATOM 692 C C . GLU A 1 89 ? 4.878 -8.490 10.917 1.00 97.00 89 GLU A C 1
ATOM 694 O O . GLU A 1 89 ? 5.159 -8.544 9.716 1.00 97.00 89 GLU A O 1
ATOM 699 N N . LEU A 1 90 ? 5.093 -7.391 11.643 1.00 97.12 90 LEU A N 1
ATOM 700 C CA . LEU A 1 90 ? 5.683 -6.179 11.090 1.00 97.12 90 LEU A CA 1
ATOM 701 C C . LEU A 1 90 ? 7.093 -6.445 10.539 1.00 97.12 90 LEU A C 1
ATOM 703 O O . LEU A 1 90 ? 7.398 -6.047 9.413 1.00 97.12 90 LEU A O 1
ATOM 707 N N . ALA A 1 91 ? 7.932 -7.171 11.282 1.00 97.44 91 ALA A N 1
ATOM 708 C CA . ALA A 1 91 ? 9.271 -7.551 10.841 1.00 97.44 91 ALA A CA 1
ATOM 709 C C . ALA A 1 91 ? 9.241 -8.439 9.584 1.00 97.44 91 ALA A C 1
ATOM 711 O O . ALA A 1 91 ? 9.992 -8.192 8.636 1.00 97.44 91 ALA A O 1
ATOM 712 N N . ALA A 1 92 ? 8.343 -9.427 9.532 1.00 98.12 92 ALA A N 1
ATOM 713 C CA . ALA A 1 92 ? 8.167 -10.282 8.359 1.00 98.12 92 ALA A CA 1
ATOM 714 C C . ALA A 1 92 ? 7.739 -9.474 7.119 1.00 98.12 92 ALA A C 1
ATOM 716 O O . ALA A 1 92 ? 8.291 -9.653 6.028 1.00 98.12 92 ALA A O 1
ATOM 717 N N . ASN A 1 93 ? 6.810 -8.530 7.290 1.00 97.81 93 ASN A N 1
ATOM 718 C CA . ASN A 1 93 ? 6.359 -7.644 6.218 1.00 97.81 93 ASN A CA 1
ATOM 719 C C . ASN A 1 93 ? 7.489 -6.742 5.704 1.00 97.81 93 ASN A C 1
ATOM 721 O O . ASN A 1 93 ? 7.651 -6.583 4.490 1.00 97.81 93 ASN A O 1
ATOM 725 N N . ILE A 1 94 ? 8.317 -6.201 6.603 1.00 97.81 94 ILE A N 1
ATOM 726 C CA . ILE A 1 94 ? 9.501 -5.413 6.236 1.00 97.81 94 ILE A CA 1
ATOM 727 C C . ILE A 1 94 ? 10.505 -6.270 5.456 1.00 97.81 94 ILE A C 1
ATOM 729 O O . ILE A 1 94 ? 10.988 -5.836 4.409 1.00 97.81 94 ILE A O 1
ATOM 733 N N . ALA A 1 95 ? 10.791 -7.492 5.909 1.00 98.25 95 ALA A N 1
ATOM 734 C CA . ALA A 1 95 ? 11.707 -8.401 5.221 1.00 98.25 95 ALA A CA 1
ATOM 735 C C . ALA A 1 95 ? 11.216 -8.743 3.802 1.00 98.25 95 ALA A C 1
ATOM 737 O O . ALA A 1 95 ? 11.980 -8.672 2.836 1.00 98.25 95 ALA A O 1
ATOM 738 N N . ARG A 1 96 ? 9.915 -9.020 3.646 1.00 98.44 96 ARG A N 1
ATOM 739 C CA . ARG A 1 96 ? 9.295 -9.247 2.333 1.00 98.44 96 ARG A CA 1
ATOM 740 C C . ARG A 1 96 ? 9.427 -8.024 1.422 1.00 98.44 96 ARG A C 1
ATOM 742 O O . ARG A 1 96 ? 9.780 -8.161 0.252 1.00 98.44 96 ARG A O 1
ATOM 749 N N . LEU A 1 97 ? 9.189 -6.822 1.948 1.00 98.31 97 LEU A N 1
ATOM 750 C CA . LEU A 1 97 ? 9.371 -5.568 1.208 1.00 98.31 97 LEU A CA 1
ATOM 751 C C . LEU A 1 97 ? 10.822 -5.364 0.754 1.00 98.31 97 LEU A C 1
ATOM 753 O O . LEU A 1 97 ? 11.056 -4.918 -0.370 1.00 98.31 97 LEU A O 1
ATOM 757 N N . GLN A 1 98 ? 11.800 -5.694 1.599 1.00 98.44 98 GLN A N 1
ATOM 758 C CA . GLN A 1 98 ? 13.219 -5.607 1.250 1.00 98.44 98 GLN A CA 1
ATOM 759 C C . GLN A 1 98 ? 13.593 -6.563 0.113 1.00 98.44 98 GLN A C 1
ATOM 761 O O . GLN A 1 98 ? 14.344 -6.166 -0.778 1.00 98.44 98 GLN A O 1
ATOM 766 N N . LEU A 1 99 ? 13.050 -7.784 0.107 1.00 98.19 99 LEU A N 1
ATOM 767 C CA . LEU A 1 99 ? 13.265 -8.743 -0.978 1.00 98.19 99 LEU A CA 1
ATOM 768 C C . LEU A 1 99 ? 12.768 -8.180 -2.316 1.00 98.19 99 LEU A C 1
ATOM 770 O O . LEU A 1 99 ? 13.534 -8.094 -3.272 1.00 98.19 99 LEU A O 1
ATOM 774 N N . VAL A 1 100 ? 11.527 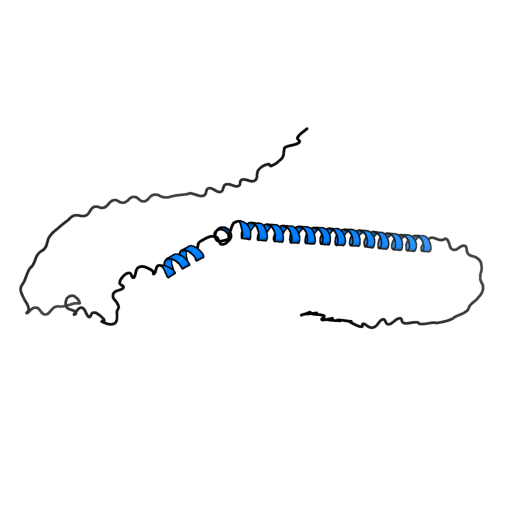-7.685 -2.348 1.00 98.38 100 VAL A N 1
ATOM 775 C CA . VAL A 1 100 ? 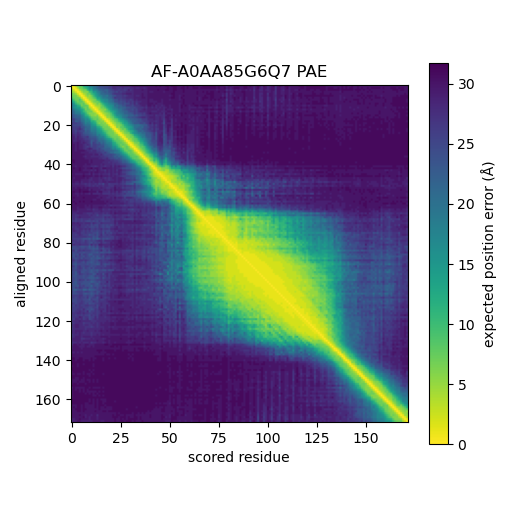10.927 -7.099 -3.560 1.00 98.38 100 VAL A CA 1
ATOM 776 C C . VAL A 1 100 ? 11.725 -5.893 -4.062 1.00 98.38 100 VAL A C 1
ATOM 778 O O . VAL A 1 100 ? 11.878 -5.704 -5.269 1.00 98.38 100 VAL A O 1
ATOM 781 N N . ARG A 1 101 ? 12.257 -5.057 -3.160 1.00 98.31 101 ARG A N 1
ATOM 782 C CA . ARG A 1 101 ? 13.125 -3.932 -3.546 1.00 98.31 101 ARG A CA 1
ATOM 783 C C . ARG A 1 101 ? 14.396 -4.416 -4.240 1.00 98.31 101 ARG A C 1
ATOM 785 O O . ARG A 1 101 ? 14.712 -3.899 -5.307 1.00 98.31 101 ARG A O 1
ATOM 792 N N . LYS A 1 102 ? 15.068 -5.429 -3.684 1.00 98.19 102 LYS A N 1
ATOM 793 C CA . LYS A 1 102 ? 16.276 -6.020 -4.283 1.00 98.19 102 LYS A CA 1
ATOM 794 C C . LYS A 1 102 ? 15.990 -6.650 -5.645 1.00 98.19 102 LYS A C 1
ATOM 796 O O . LYS A 1 102 ? 16.739 -6.425 -6.587 1.00 98.19 102 LYS A O 1
ATOM 801 N N . GLU A 1 103 ? 14.895 -7.394 -5.780 1.00 97.56 103 GLU A N 1
ATOM 802 C CA . GLU A 1 103 ? 14.495 -7.995 -7.061 1.00 97.56 103 GLU A CA 1
ATOM 803 C C . GLU A 1 103 ? 14.258 -6.935 -8.142 1.00 97.56 103 GLU A C 1
ATOM 805 O O . GLU A 1 103 ? 14.732 -7.071 -9.271 1.00 97.56 103 GLU A O 1
ATOM 810 N N . ARG A 1 104 ? 13.565 -5.845 -7.790 1.00 97.88 104 ARG A N 1
ATOM 811 C CA . ARG A 1 104 ? 13.314 -4.725 -8.709 1.00 97.88 104 ARG A CA 1
ATOM 812 C C . ARG A 1 104 ? 14.596 -4.003 -9.103 1.00 97.88 104 ARG A C 1
ATOM 814 O O . ARG A 1 104 ? 14.751 -3.650 -10.268 1.00 97.88 104 ARG A O 1
ATOM 821 N N . GLU A 1 105 ? 15.505 -3.800 -8.157 1.00 97.00 105 GLU A N 1
ATOM 822 C CA . GLU A 1 105 ? 16.809 -3.194 -8.420 1.00 97.00 105 GLU A CA 1
ATOM 823 C C . GLU A 1 105 ? 17.637 -4.049 -9.389 1.00 97.00 105 GLU A C 1
ATOM 825 O O . GLU A 1 105 ? 18.126 -3.541 -10.397 1.00 97.00 105 GLU A O 1
ATOM 830 N N . LEU A 1 106 ? 17.720 -5.361 -9.152 1.00 97.06 106 LEU A N 1
ATOM 831 C CA . LEU A 1 106 ? 18.427 -6.286 -10.041 1.00 97.06 106 LEU A CA 1
ATOM 832 C C . LEU A 1 106 ? 17.800 -6.337 -11.440 1.00 97.06 106 LEU A C 1
ATOM 834 O O . LEU A 1 106 ? 18.516 -6.351 -12.443 1.00 97.06 106 LEU A O 1
ATOM 838 N N . ALA A 1 107 ? 16.468 -6.327 -11.530 1.00 96.19 107 ALA A N 1
ATOM 839 C CA . ALA A 1 107 ? 15.769 -6.278 -12.811 1.00 96.19 107 ALA A CA 1
ATOM 840 C C . ALA A 1 107 ? 16.073 -4.982 -13.582 1.00 96.19 107 ALA A C 1
ATOM 842 O O . ALA A 1 107 ? 16.317 -5.031 -14.789 1.00 96.19 107 ALA A O 1
ATOM 843 N N . ALA A 1 108 ? 16.112 -3.837 -12.892 1.00 96.88 108 ALA A N 1
ATOM 844 C CA . ALA A 1 108 ? 16.467 -2.555 -13.493 1.00 96.88 108 ALA A CA 1
ATOM 845 C C . ALA A 1 108 ? 17.920 -2.543 -13.993 1.00 96.88 108 ALA A C 1
ATOM 847 O O . ALA A 1 108 ? 18.168 -2.158 -15.135 1.00 96.88 108 ALA A O 1
ATOM 848 N N . GLN A 1 109 ? 18.863 -3.048 -13.190 1.00 96.44 109 GLN A N 1
ATOM 849 C CA . GLN A 1 109 ? 20.267 -3.164 -13.591 1.00 96.44 109 GLN A CA 1
ATOM 850 C C . GLN A 1 109 ? 20.438 -4.057 -14.826 1.00 96.44 109 GLN A C 1
ATOM 852 O O . GLN A 1 109 ? 21.146 -3.690 -15.764 1.00 96.44 109 GLN A O 1
ATOM 857 N N . LYS A 1 110 ? 19.756 -5.208 -14.870 1.00 96.25 110 LYS A N 1
ATOM 858 C 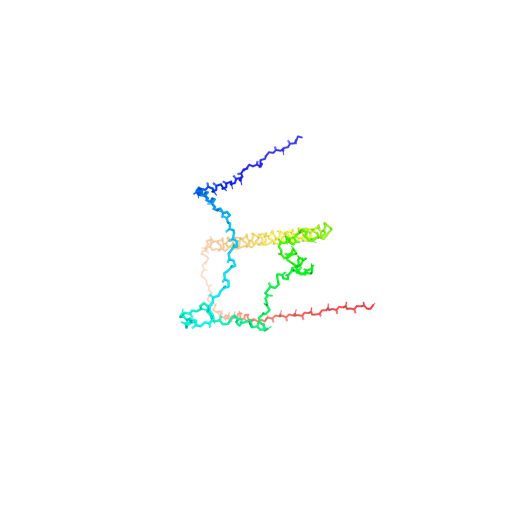CA . LYS A 1 110 ? 19.799 -6.111 -16.030 1.00 96.25 110 LYS A CA 1
ATOM 859 C C . LYS A 1 110 ? 19.267 -5.435 -17.296 1.00 96.25 110 LYS A C 1
ATOM 861 O O . LYS A 1 110 ? 19.874 -5.562 -18.358 1.00 96.25 110 LYS A O 1
ATOM 866 N N . LEU A 1 111 ? 18.159 -4.703 -17.184 1.00 94.81 111 LEU A N 1
ATOM 867 C CA . LEU A 1 111 ? 17.566 -3.972 -18.304 1.00 94.81 111 LEU A CA 1
ATOM 868 C C . LEU A 1 111 ? 18.498 -2.866 -18.817 1.00 94.81 111 LEU A C 1
ATOM 870 O O . LEU A 1 111 ? 18.623 -2.670 -20.027 1.00 94.81 111 LEU A O 1
ATOM 874 N N . GLU A 1 112 ? 19.180 -2.160 -17.916 1.00 94.69 112 GLU A N 1
ATOM 875 C CA . GLU A 1 112 ? 20.143 -1.128 -18.292 1.00 94.69 112 GLU A CA 1
ATOM 876 C C . GLU A 1 112 ? 21.376 -1.712 -18.994 1.00 94.69 112 GLU A C 1
ATOM 878 O O . GLU A 1 112 ? 21.775 -1.213 -20.049 1.00 94.69 112 GLU A O 1
ATOM 883 N N . GLN A 1 113 ? 21.922 -2.820 -18.488 1.00 93.62 113 GLN A N 1
ATOM 884 C CA . GLN A 1 113 ? 23.030 -3.526 -19.137 1.00 93.62 113 GLN A CA 1
ATOM 885 C C . GLN A 1 113 ? 22.650 -4.028 -20.538 1.00 93.62 113 GLN A C 1
ATOM 887 O O . GLN A 1 113 ? 23.417 -3.850 -21.487 1.00 93.62 113 GLN A O 1
ATOM 892 N N . GLU A 1 114 ? 21.455 -4.604 -20.705 1.00 92.38 114 GLU A N 1
ATOM 893 C CA . GLU A 1 114 ? 20.969 -5.043 -22.018 1.00 92.38 114 GLU A CA 1
ATOM 894 C C . GLU A 1 114 ? 20.826 -3.862 -22.987 1.00 92.38 114 GLU A C 1
ATOM 896 O O . GLU A 1 114 ? 21.240 -3.949 -24.147 1.00 92.38 114 GLU A O 1
ATOM 901 N N . LYS A 1 115 ? 20.283 -2.732 -22.517 1.00 94.88 115 LYS A N 1
ATOM 902 C CA . LYS A 1 115 ? 20.145 -1.519 -23.329 1.00 94.88 115 LYS A CA 1
ATOM 903 C C . LYS A 1 115 ? 21.506 -1.016 -23.808 1.00 94.88 115 LYS A C 1
ATOM 905 O O . LYS A 1 115 ? 21.654 -0.754 -25.002 1.00 94.88 115 LYS A O 1
ATOM 910 N N . GLN A 1 116 ? 22.492 -0.932 -22.915 1.00 93.31 116 GLN A N 1
ATOM 911 C CA . GLN A 1 116 ? 23.849 -0.503 -23.260 1.00 93.31 116 GLN A CA 1
ATOM 912 C C . GLN A 1 116 ? 24.511 -1.463 -24.258 1.00 93.31 116 GLN A C 1
ATOM 914 O O . GLN A 1 116 ? 25.056 -1.021 -25.270 1.00 93.31 116 GLN A O 1
ATOM 919 N N . ALA A 1 117 ? 24.402 -2.778 -24.042 1.00 92.06 117 ALA A N 1
ATOM 920 C CA . ALA A 1 117 ? 24.940 -3.779 -24.964 1.00 92.06 117 ALA A CA 1
ATOM 921 C C . ALA A 1 117 ? 24.290 -3.687 -26.357 1.00 92.06 117 ALA A C 1
ATOM 923 O O . ALA A 1 117 ? 24.970 -3.731 -27.387 1.00 92.06 117 ALA A O 1
ATOM 924 N N . ARG A 1 118 ? 22.968 -3.498 -26.405 1.00 90.62 118 ARG A N 1
ATOM 925 C CA . ARG A 1 118 ? 22.214 -3.347 -27.654 1.00 90.62 118 ARG A CA 1
ATOM 926 C C . ARG A 1 118 ? 22.565 -2.057 -28.389 1.00 90.62 118 ARG A C 1
ATOM 928 O O . ARG A 1 118 ? 22.648 -2.058 -29.619 1.00 90.62 118 ARG A O 1
ATOM 935 N N . GLU A 1 119 ? 22.762 -0.960 -27.666 1.00 90.81 119 GLU A N 1
ATOM 936 C CA . GLU A 1 119 ? 23.196 0.313 -28.241 1.00 90.81 119 GLU A CA 1
ATOM 937 C C . GLU A 1 119 ? 24.617 0.215 -28.805 1.00 90.81 119 GLU A C 1
ATOM 939 O O . GLU A 1 119 ? 24.836 0.587 -29.960 1.00 90.81 119 GLU A O 1
ATOM 944 N N . ALA A 1 120 ? 25.548 -0.394 -28.068 1.00 87.69 120 ALA A N 1
ATOM 945 C CA . ALA A 1 120 ? 26.903 -0.656 -28.545 1.00 87.69 120 ALA A CA 1
ATOM 946 C C . ALA A 1 120 ? 26.909 -1.528 -29.814 1.00 87.69 120 ALA A C 1
ATOM 948 O O . ALA A 1 120 ?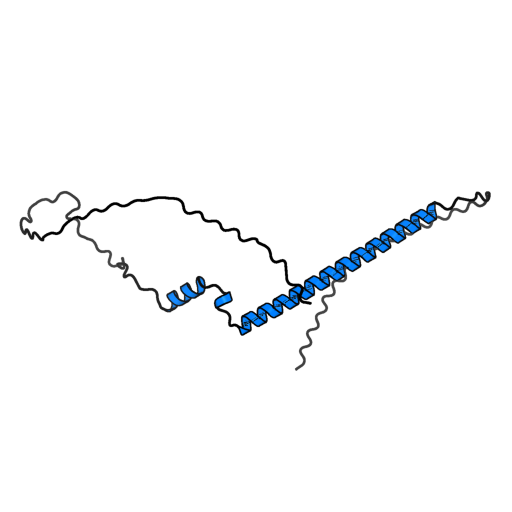 27.605 -1.215 -30.782 1.00 87.69 120 ALA A O 1
ATOM 949 N N . GLN A 1 121 ? 26.078 -2.575 -29.871 1.00 86.50 121 GLN A N 1
ATOM 950 C CA . GLN A 1 121 ? 25.942 -3.414 -31.065 1.00 86.50 121 GLN A CA 1
ATOM 951 C C . GLN A 1 121 ? 25.381 -2.630 -32.262 1.00 86.50 121 GLN A C 1
ATOM 953 O O . GLN A 1 121 ? 25.861 -2.777 -33.394 1.00 86.50 121 GLN A O 1
ATOM 958 N N . ARG A 1 122 ? 24.376 -1.773 -32.036 1.00 89.38 122 ARG A N 1
ATOM 959 C CA . ARG A 1 122 ? 23.830 -0.891 -33.080 1.00 89.38 122 ARG A CA 1
ATOM 960 C C . ARG A 1 122 ? 24.885 0.092 -33.582 1.00 89.38 122 ARG A C 1
ATOM 962 O O . ARG A 1 122 ? 25.018 0.242 -34.796 1.00 89.38 122 ARG A O 1
ATOM 969 N N . ALA A 1 123 ? 25.658 0.701 -32.685 1.00 85.69 123 ALA A N 1
ATOM 970 C CA . ALA A 1 123 ? 26.744 1.611 -33.035 1.00 85.69 123 ALA A CA 1
ATOM 971 C C . ALA A 1 123 ? 27.848 0.902 -33.840 1.00 85.69 123 ALA A C 1
ATOM 973 O O . ALA A 1 123 ? 28.247 1.399 -34.894 1.00 85.69 123 ALA A O 1
ATOM 974 N N . ALA A 1 124 ? 28.276 -0.294 -33.421 1.00 81.12 124 ALA A N 1
ATOM 975 C CA . ALA A 1 124 ? 29.260 -1.101 -34.146 1.00 81.12 124 ALA A CA 1
ATOM 976 C C . ALA A 1 124 ? 28.768 -1.487 -35.553 1.00 81.12 124 ALA A C 1
ATOM 978 O O . ALA A 1 124 ? 29.496 -1.355 -36.538 1.00 81.12 124 ALA A O 1
ATOM 979 N N . THR A 1 125 ? 27.499 -1.887 -35.673 1.00 81.00 125 THR A N 1
ATOM 980 C CA . THR A 1 125 ? 26.880 -2.211 -36.968 1.00 81.00 125 THR A CA 1
ATOM 981 C C . THR A 1 125 ? 26.790 -0.978 -37.873 1.00 81.00 125 THR A C 1
ATOM 983 O O . THR A 1 125 ? 27.066 -1.061 -39.071 1.00 81.00 125 THR A O 1
ATOM 986 N N . ALA A 1 126 ? 26.429 0.184 -37.321 1.00 82.62 126 ALA A N 1
ATOM 987 C CA . ALA A 1 126 ? 26.401 1.442 -38.063 1.00 82.62 126 ALA A CA 1
ATOM 988 C C . ALA A 1 126 ? 27.807 1.862 -38.529 1.00 82.62 126 ALA A C 1
ATOM 990 O O . ALA A 1 126 ? 27.970 2.283 -39.675 1.00 82.62 126 ALA A O 1
ATOM 991 N N . ALA A 1 127 ? 28.832 1.689 -37.690 1.00 75.31 127 ALA A N 1
ATOM 992 C CA . ALA A 1 127 ? 30.223 1.956 -38.050 1.00 75.31 127 ALA A CA 1
ATOM 993 C C . ALA A 1 127 ? 30.718 1.029 -39.178 1.00 75.31 127 ALA A C 1
ATOM 995 O O . ALA A 1 127 ? 31.290 1.515 -40.153 1.00 75.31 127 ALA A O 1
ATOM 996 N N . ALA A 1 128 ? 30.423 -0.275 -39.118 1.00 74.56 128 ALA A N 1
ATOM 997 C CA . ALA A 1 128 ? 30.783 -1.236 -40.169 1.00 74.56 128 ALA A CA 1
ATOM 998 C C . ALA A 1 128 ? 30.090 -0.952 -41.522 1.00 74.56 128 ALA A C 1
ATOM 1000 O O . ALA A 1 128 ? 30.677 -1.121 -42.595 1.00 74.56 128 ALA A O 1
ATOM 1001 N N . LYS A 1 129 ? 28.841 -0.465 -41.500 1.00 73.00 129 LYS A N 1
ATOM 1002 C CA . LYS A 1 129 ? 28.145 -0.006 -42.717 1.00 73.00 129 LYS A CA 1
ATOM 1003 C C . LYS A 1 129 ? 28.792 1.246 -43.320 1.00 73.00 129 LYS A C 1
ATOM 1005 O O . LYS A 1 129 ? 28.851 1.371 -44.537 1.00 73.00 129 LYS A O 1
ATOM 1010 N N . ARG A 1 130 ? 29.315 2.156 -42.493 1.00 66.56 130 ARG A N 1
ATOM 1011 C CA . ARG A 1 130 ? 30.010 3.363 -42.973 1.00 66.56 130 ARG A CA 1
ATOM 1012 C C . ARG A 1 130 ? 31.368 3.047 -43.607 1.00 66.56 130 ARG A C 1
ATOM 1014 O O . ARG A 1 130 ? 31.688 3.630 -44.635 1.00 66.56 130 ARG A O 1
ATOM 1021 N N . THR A 1 131 ? 32.141 2.110 -43.056 1.00 63.22 131 THR A N 1
ATOM 1022 C CA . THR A 1 131 ? 33.462 1.733 -43.606 1.00 63.22 131 THR A CA 1
ATOM 1023 C C . THR A 1 131 ? 33.379 0.909 -44.894 1.00 63.22 131 THR A C 1
ATOM 1025 O O . THR A 1 131 ? 34.293 0.952 -45.715 1.00 63.22 131 THR A O 1
ATOM 1028 N N . SER A 1 132 ? 32.283 0.178 -45.116 1.00 60.69 132 SER A N 1
ATOM 1029 C CA . SER A 1 132 ? 32.056 -0.567 -46.364 1.00 60.69 132 SER A CA 1
ATOM 1030 C C . SER A 1 132 ? 31.608 0.315 -47.537 1.00 60.69 132 SER A C 1
ATOM 1032 O O . SER A 1 132 ? 31.840 -0.061 -48.684 1.00 60.69 132 SER A O 1
ATOM 1034 N N . GLN A 1 133 ? 31.045 1.503 -47.280 1.00 59.53 133 GLN A N 1
ATOM 1035 C CA . GLN A 1 133 ? 30.691 2.478 -48.322 1.00 59.53 133 GLN A CA 1
ATOM 1036 C C . GLN A 1 133 ? 31.847 3.407 -48.733 1.00 59.53 133 GLN A C 1
ATOM 1038 O O . GLN A 1 133 ? 31.765 4.043 -49.780 1.00 59.53 133 GLN A O 1
ATOM 1043 N N . THR A 1 134 ? 32.933 3.478 -47.956 1.00 55.75 134 THR A N 1
ATOM 1044 C CA . THR A 1 134 ? 34.090 4.349 -48.239 1.00 55.75 134 THR A CA 1
ATOM 1045 C C . THR A 1 134 ? 35.274 3.627 -48.881 1.00 55.75 134 THR A C 1
ATOM 1047 O O . THR A 1 134 ? 36.320 4.245 -49.079 1.00 55.75 134 THR A O 1
ATOM 1050 N N . LYS A 1 135 ? 35.145 2.344 -49.261 1.00 56.00 135 LYS A N 1
ATOM 1051 C CA . LYS A 1 135 ? 36.153 1.714 -50.126 1.00 56.00 135 LYS A CA 1
ATOM 1052 C C . LYS A 1 135 ? 36.130 2.421 -51.488 1.00 56.00 135 LYS A C 1
ATOM 1054 O O . LYS A 1 135 ? 35.101 2.357 -52.163 1.00 56.00 135 LYS A O 1
ATOM 1059 N N . PRO A 1 136 ? 37.225 3.077 -51.919 1.00 52.38 136 PRO A N 1
ATOM 1060 C CA . PRO A 1 136 ? 37.277 3.657 -53.249 1.00 52.38 136 PRO A CA 1
ATOM 1061 C C . PRO A 1 136 ? 37.087 2.524 -54.256 1.00 52.38 136 PRO A C 1
ATOM 1063 O O . PRO A 1 136 ? 37.833 1.543 -54.243 1.00 52.38 136 PRO A O 1
ATOM 1066 N N . GLN A 1 137 ? 36.071 2.646 -55.113 1.00 57.84 137 GLN A N 1
ATOM 1067 C CA . GLN A 1 137 ? 35.984 1.839 -56.321 1.00 57.84 137 GLN A CA 1
ATOM 1068 C C . GLN A 1 137 ? 37.257 2.099 -57.128 1.00 57.84 137 GLN A C 1
ATOM 1070 O O . GLN A 1 137 ? 37.358 3.087 -57.857 1.00 57.84 137 GLN A O 1
ATOM 1075 N N . GLN A 1 138 ? 38.247 1.216 -57.004 1.00 55.94 138 GLN A N 1
ATOM 1076 C CA . GLN A 1 138 ? 39.234 1.075 -58.056 1.00 55.94 138 GLN A CA 1
ATOM 1077 C C . GLN A 1 138 ? 38.457 0.637 -59.294 1.00 55.94 138 GLN A C 1
ATOM 1079 O O . GLN A 1 138 ? 37.896 -0.456 -59.336 1.00 55.94 138 GLN A O 1
ATOM 1084 N N . LYS A 1 139 ? 38.360 1.543 -60.270 1.00 55.66 139 LYS A N 1
ATOM 1085 C CA . LYS A 1 139 ? 37.830 1.270 -61.603 1.00 55.66 139 LYS A CA 1
ATOM 1086 C C . LYS A 1 139 ? 38.715 0.204 -62.259 1.00 55.66 139 LYS A C 1
ATOM 1088 O O . LYS A 1 139 ? 39.642 0.545 -62.985 1.00 55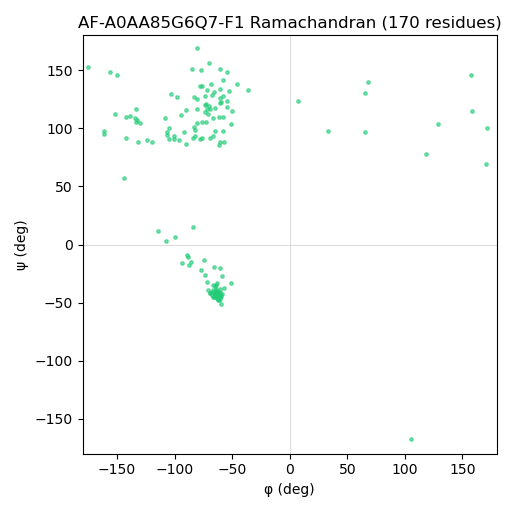.66 139 LYS A O 1
ATOM 1093 N N . SER A 1 140 ? 38.450 -1.075 -62.013 1.00 53.19 140 SER A N 1
ATOM 1094 C CA . SER A 1 140 ? 38.858 -2.133 -62.931 1.00 53.19 140 SER A CA 1
ATOM 1095 C C . SER A 1 140 ? 37.800 -2.218 -64.030 1.00 53.19 140 SER A C 1
ATOM 1097 O O . SER A 1 140 ? 36.592 -2.202 -63.788 1.00 53.19 140 SER A O 1
ATOM 1099 N N . GLY A 1 141 ? 38.271 -2.148 -65.270 1.00 48.78 141 GLY A N 1
ATOM 1100 C CA . GLY A 1 141 ? 37.437 -1.991 -66.449 1.00 48.78 141 GLY A CA 1
ATOM 1101 C C . GLY A 1 141 ? 36.434 -3.129 -66.650 1.00 48.78 141 GLY A C 1
ATOM 1102 O O . GLY A 1 141 ? 36.775 -4.302 -66.604 1.00 48.78 141 GLY A O 1
ATOM 1103 N N . ARG A 1 142 ? 35.192 -2.733 -66.942 1.00 52.78 142 ARG A N 1
ATOM 1104 C CA . ARG A 1 142 ? 34.391 -3.180 -68.095 1.00 52.78 142 ARG A CA 1
ATOM 1105 C C . ARG A 1 142 ? 34.619 -4.630 -68.566 1.00 52.78 142 ARG A C 1
ATOM 1107 O O . ARG A 1 142 ? 35.434 -4.857 -69.447 1.00 52.78 142 ARG A O 1
ATOM 1114 N N . SER A 1 143 ? 33.756 -5.554 -68.141 1.00 51.03 143 SER A N 1
ATOM 1115 C CA . SER A 1 143 ? 32.883 -6.344 -69.036 1.00 51.03 143 SER A CA 1
ATOM 1116 C C . SER A 1 143 ? 31.935 -7.229 -68.212 1.00 51.03 143 SER A C 1
ATOM 1118 O O . SER A 1 143 ? 32.274 -7.619 -67.100 1.00 51.03 143 SER A O 1
ATOM 1120 N N . GLY A 1 144 ? 30.762 -7.557 -68.761 1.00 45.28 144 GLY A N 1
ATOM 1121 C CA . GLY A 1 144 ? 29.970 -8.698 -68.286 1.00 45.28 144 GLY A CA 1
ATOM 1122 C C . GLY A 1 144 ? 28.589 -8.355 -67.742 1.00 45.28 144 GLY A C 1
ATOM 1123 O O . GLY A 1 144 ? 28.346 -8.353 -66.544 1.00 45.28 144 GLY A O 1
ATOM 1124 N N . LYS A 1 145 ? 27.661 -8.110 -68.661 1.00 53.66 145 LYS A N 1
ATOM 1125 C CA . LYS A 1 145 ? 26.218 -8.056 -68.433 1.00 53.66 145 LYS A CA 1
ATOM 1126 C C . LYS A 1 145 ? 25.700 -9.468 -68.116 1.00 53.66 145 LYS A C 1
ATOM 1128 O O . LYS A 1 145 ? 25.750 -10.324 -68.993 1.00 53.66 145 LYS A O 1
ATOM 1133 N N . GLN A 1 146 ? 25.170 -9.699 -66.917 1.00 55.72 146 GLN A N 1
ATOM 1134 C CA . GLN A 1 146 ? 24.290 -10.835 -66.612 1.00 55.72 146 GLN A CA 1
ATOM 1135 C C . GLN A 1 146 ? 23.203 -10.356 -65.640 1.00 55.72 146 GLN A C 1
ATOM 1137 O O . GLN A 1 146 ? 23.468 -10.033 -64.485 1.00 55.72 146 GLN A O 1
ATOM 1142 N N . HIS A 1 147 ? 21.977 -10.270 -66.146 1.00 51.78 147 HIS A N 1
ATOM 1143 C CA . HIS A 1 147 ? 20.774 -10.112 -65.341 1.00 51.78 147 HIS A CA 1
ATOM 1144 C C . HIS A 1 147 ? 20.480 -11.443 -64.649 1.00 51.78 147 HIS A C 1
ATOM 1146 O O . HIS A 1 147 ? 20.345 -12.445 -65.342 1.00 51.78 147 HIS A O 1
ATOM 1152 N N . THR A 1 148 ? 20.287 -11.452 -63.331 1.00 53.84 148 THR A N 1
ATOM 1153 C CA . THR A 1 148 ? 19.408 -12.443 -62.696 1.00 53.84 148 THR A CA 1
ATOM 1154 C C . THR A 1 148 ? 18.586 -11.751 -61.614 1.00 53.84 148 THR A C 1
ATOM 1156 O O . THR A 1 148 ? 19.094 -11.287 -60.598 1.00 53.84 148 THR A O 1
ATOM 1159 N N . ASN A 1 149 ? 17.289 -11.631 -61.890 1.00 55.84 149 ASN A N 1
ATOM 1160 C CA . ASN A 1 149 ? 16.284 -11.294 -60.898 1.00 55.84 149 ASN A CA 1
ATOM 1161 C C . ASN A 1 149 ? 16.089 -12.524 -60.011 1.00 55.84 149 ASN A C 1
ATOM 1163 O O . ASN A 1 149 ? 15.673 -13.571 -60.503 1.00 55.84 149 ASN A O 1
ATOM 1167 N N . SER A 1 150 ? 16.315 -12.393 -58.711 1.00 55.69 150 SER A N 1
ATOM 1168 C CA . SER A 1 150 ? 15.765 -13.326 -57.730 1.00 55.69 150 SER A CA 1
ATOM 1169 C C . SER A 1 150 ? 15.119 -12.520 -56.616 1.00 55.69 150 SER A C 1
ATOM 1171 O O . SER A 1 150 ? 15.748 -12.157 -55.623 1.00 55.69 150 SER A O 1
ATOM 1173 N N . ASN A 1 151 ? 13.846 -12.210 -56.846 1.00 54.66 151 ASN A N 1
ATOM 1174 C CA . ASN A 1 151 ? 12.932 -11.687 -55.852 1.00 54.66 151 ASN A CA 1
ATOM 1175 C C . ASN A 1 151 ? 12.701 -12.805 -54.820 1.00 54.66 151 ASN A C 1
ATOM 1177 O O . ASN A 1 151 ? 12.092 -13.824 -55.142 1.00 54.66 151 ASN A O 1
ATOM 1181 N N . LYS A 1 152 ? 13.243 -12.665 -53.608 1.00 55.09 152 LYS A N 1
ATOM 1182 C CA . LYS A 1 152 ? 12.873 -13.504 -52.463 1.00 55.09 152 LYS A CA 1
ATOM 1183 C C . LYS A 1 152 ? 12.316 -12.596 -51.382 1.00 55.09 152 LYS A C 1
ATOM 1185 O O . LYS A 1 152 ? 13.033 -12.082 -50.528 1.00 55.09 152 LYS A O 1
ATOM 1190 N N . GLU A 1 153 ? 11.013 -12.385 -51.484 1.00 54.56 153 GLU A N 1
ATOM 1191 C CA . GLU A 1 153 ? 10.181 -11.903 -50.395 1.00 54.56 153 GLU A CA 1
ATOM 1192 C C . GLU A 1 153 ? 10.312 -12.890 -49.228 1.00 54.56 153 GLU A C 1
ATOM 1194 O O . GLU A 1 153 ? 9.850 -14.026 -49.298 1.00 54.56 153 GLU A O 1
ATOM 1199 N N . HIS A 1 154 ? 10.966 -12.474 -48.146 1.00 51.53 154 HIS A N 1
ATOM 1200 C CA . HIS A 1 154 ? 10.804 -13.134 -46.857 1.00 51.53 154 HIS A CA 1
ATOM 1201 C C . HIS A 1 154 ? 9.663 -12.441 -46.122 1.00 51.53 154 HIS A C 1
ATOM 1203 O O . HIS A 1 154 ? 9.851 -11.500 -45.356 1.00 51.53 154 HIS A O 1
ATOM 1209 N N . GLN A 1 155 ? 8.457 -12.918 -46.407 1.00 53.78 155 GLN A N 1
ATOM 1210 C CA . GLN A 1 155 ? 7.262 -12.637 -45.633 1.00 53.78 155 GLN A CA 1
ATOM 1211 C C . GLN A 1 155 ? 7.324 -13.499 -44.360 1.00 53.78 155 GLN A C 1
ATOM 1213 O O . GLN A 1 155 ? 6.930 -14.662 -44.363 1.00 53.78 155 GLN A O 1
ATOM 1218 N N . THR A 1 156 ? 7.878 -12.978 -43.263 1.00 49.66 156 THR A N 1
ATOM 1219 C CA . THR A 1 156 ? 7.749 -13.639 -41.954 1.00 49.66 156 THR A CA 1
ATOM 1220 C C . THR A 1 156 ? 6.404 -13.256 -41.350 1.00 49.66 156 THR A C 1
ATOM 1222 O O . THR A 1 156 ? 6.261 -12.210 -40.717 1.00 49.66 156 THR A O 1
ATOM 1225 N N . VAL A 1 157 ? 5.405 -14.099 -41.605 1.00 52.50 157 VAL A N 1
ATOM 1226 C CA . VAL A 1 157 ? 4.091 -14.065 -40.960 1.00 52.50 157 VAL A CA 1
ATOM 1227 C C . VAL A 1 157 ? 4.224 -14.535 -39.506 1.00 52.50 157 VAL A C 1
ATOM 1229 O O . VAL A 1 157 ? 4.851 -15.553 -39.222 1.00 52.50 157 VAL A O 1
ATOM 1232 N N . ASN A 1 158 ? 3.614 -13.764 -38.604 1.00 52.41 158 ASN A N 1
ATOM 1233 C CA . ASN A 1 158 ? 3.329 -14.069 -37.201 1.00 52.41 158 ASN A CA 1
ATOM 1234 C C . ASN A 1 158 ? 2.961 -15.537 -36.944 1.00 52.41 158 ASN A C 1
ATOM 1236 O O . ASN A 1 158 ? 1.983 -16.012 -37.517 1.00 52.41 158 ASN A O 1
ATOM 1240 N N . GLN A 1 159 ? 3.566 -16.155 -35.926 1.00 57.12 159 GLN A N 1
ATOM 1241 C CA . GLN A 1 159 ? 2.839 -17.092 -35.065 1.00 57.12 159 GLN A CA 1
ATOM 1242 C C . GLN A 1 159 ? 3.144 -16.797 -33.594 1.00 57.12 159 GLN A C 1
ATOM 1244 O O . GLN A 1 159 ? 4.281 -16.847 -33.130 1.00 57.12 159 GLN A O 1
ATOM 1249 N N . ARG A 1 160 ? 2.078 -16.412 -32.890 1.00 54.50 160 ARG A N 1
ATOM 1250 C CA . ARG A 1 160 ? 1.994 -16.269 -31.440 1.00 54.50 160 ARG A CA 1
ATOM 1251 C C . ARG A 1 160 ? 1.990 -17.672 -30.841 1.00 54.50 160 ARG A C 1
ATOM 1253 O O . ARG A 1 160 ? 1.014 -18.384 -31.044 1.00 54.50 160 ARG A O 1
ATOM 1260 N N . ASN A 1 161 ? 2.999 -18.026 -30.054 1.00 54.56 161 ASN A N 1
ATOM 1261 C CA . ASN A 1 161 ? 2.912 -19.193 -29.179 1.00 54.56 161 ASN A CA 1
ATOM 1262 C C . ASN A 1 161 ? 2.717 -18.709 -27.746 1.00 54.56 161 ASN A C 1
ATOM 1264 O O . ASN A 1 161 ? 3.666 -18.422 -27.023 1.00 54.56 161 ASN A O 1
ATOM 1268 N N . ASN A 1 162 ? 1.442 -18.575 -27.383 1.00 55.00 162 ASN A N 1
ATOM 1269 C CA . ASN A 1 162 ? 0.985 -18.503 -26.007 1.00 55.00 162 ASN A CA 1
ATOM 1270 C C . ASN A 1 162 ? 0.846 -19.946 -25.513 1.00 55.00 162 ASN A C 1
ATOM 1272 O O . ASN A 1 162 ? -0.180 -20.580 -25.751 1.00 55.00 162 ASN A O 1
ATOM 1276 N N . ILE A 1 163 ? 1.899 -20.487 -24.907 1.00 55.47 163 ILE A N 1
ATOM 1277 C CA . ILE A 1 163 ? 1.833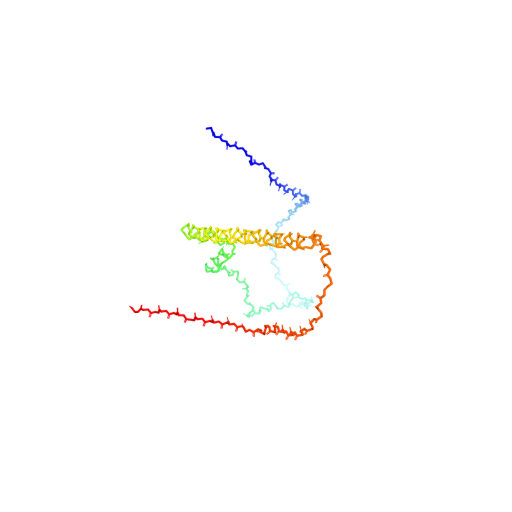 -21.781 -24.230 1.00 55.47 163 ILE A CA 1
ATOM 1278 C C . ILE A 1 163 ? 1.699 -21.474 -22.743 1.00 55.47 163 ILE A C 1
ATOM 1280 O O . ILE A 1 163 ? 2.679 -21.260 -22.035 1.00 55.47 163 ILE A O 1
ATOM 1284 N N . ASN A 1 164 ? 0.446 -21.423 -22.297 1.00 53.91 164 ASN A N 1
ATOM 1285 C CA . ASN A 1 164 ? 0.106 -21.688 -20.910 1.00 53.91 164 ASN A CA 1
ATOM 1286 C C . ASN A 1 164 ? 0.419 -23.169 -20.654 1.00 53.91 164 ASN A C 1
ATOM 1288 O O . ASN A 1 164 ? -0.416 -24.025 -20.936 1.00 53.91 164 ASN A O 1
ATOM 1292 N N . SER A 1 165 ? 1.619 -23.475 -20.164 1.00 46.62 165 SER A N 1
ATOM 1293 C CA . SER A 1 165 ? 1.907 -24.788 -19.585 1.00 46.62 165 SER A CA 1
ATOM 1294 C C . SER A 1 165 ? 1.635 -24.721 -18.092 1.00 46.62 165 SER A C 1
ATOM 1296 O O . SER A 1 165 ? 2.438 -24.237 -17.301 1.00 46.62 165 SER A O 1
ATOM 1298 N N . SER A 1 166 ? 0.435 -25.174 -17.754 1.00 57.06 166 SER A N 1
ATOM 1299 C CA . SER A 1 166 ? 0.074 -25.724 -16.460 1.00 57.06 166 SER A CA 1
ATOM 1300 C C . SER A 1 166 ? 0.920 -26.962 -16.174 1.00 57.06 166 SER A C 1
ATOM 1302 O O . SER A 1 166 ? 0.819 -27.926 -16.925 1.00 57.06 166 SER A O 1
ATOM 1304 N N . GLU A 1 167 ? 1.663 -26.966 -15.076 1.00 58.47 167 GLU A N 1
ATOM 1305 C CA . GLU A 1 167 ? 2.014 -28.190 -14.352 1.00 58.47 167 GLU A CA 1
ATOM 1306 C C . GLU A 1 167 ? 1.984 -27.850 -12.858 1.00 58.47 167 GLU A C 1
ATOM 1308 O O . GLU A 1 167 ? 2.925 -27.319 -12.276 1.00 58.47 167 GLU A O 1
ATOM 1313 N N . ILE A 1 168 ? 0.804 -28.068 -12.276 1.00 55.53 168 ILE A N 1
ATOM 1314 C CA . ILE A 1 168 ? 0.647 -28.367 -10.858 1.00 55.53 168 ILE A CA 1
ATOM 1315 C C . ILE A 1 168 ? 0.974 -29.853 -10.745 1.00 55.53 168 ILE A C 1
ATOM 1317 O O . ILE A 1 168 ? 0.313 -30.686 -11.363 1.00 55.53 168 ILE A O 1
ATOM 1321 N N . THR A 1 169 ? 2.036 -30.172 -10.019 1.00 59.81 169 THR A N 1
ATOM 1322 C CA . THR A 1 169 ? 2.296 -31.522 -9.526 1.00 59.81 169 THR A CA 1
ATOM 1323 C C . THR A 1 169 ? 2.007 -31.490 -8.035 1.00 59.81 169 THR A C 1
ATOM 1325 O O . THR A 1 169 ? 2.849 -31.064 -7.245 1.00 59.81 169 THR A O 1
ATOM 1328 N N . ASP A 1 170 ? 0.783 -31.866 -7.675 1.00 54.69 170 ASP A N 1
ATOM 1329 C CA . ASP A 1 170 ? 0.459 -32.306 -6.324 1.00 54.69 170 ASP A CA 1
ATOM 1330 C C . ASP A 1 170 ? 0.894 -33.773 -6.228 1.00 54.69 170 ASP A C 1
ATOM 1332 O O . ASP A 1 170 ? 0.240 -34.648 -6.798 1.00 54.69 170 ASP A O 1
ATOM 1336 N N . ASP A 1 171 ? 2.011 -34.032 -5.551 1.00 57.22 171 ASP A N 1
ATOM 1337 C CA . ASP A 1 171 ? 2.375 -35.381 -5.116 1.00 57.22 171 ASP A CA 1
ATOM 1338 C C . ASP A 1 171 ? 1.975 -35.557 -3.644 1.00 57.22 171 ASP A C 1
ATOM 1340 O O . ASP A 1 171 ? 2.303 -34.732 -2.787 1.00 57.22 171 ASP A O 1
ATOM 1344 N N . ASN A 1 172 ? 1.214 -36.635 -3.431 1.00 48.50 172 ASN A N 1
ATOM 1345 C CA . ASN A 1 172 ? 0.692 -37.184 -2.172 1.00 48.50 172 ASN A CA 1
ATOM 1346 C C . ASN A 1 172 ? 1.749 -37.387 -1.080 1.00 48.50 172 ASN A C 1
ATOM 1348 O O . ASN A 1 172 ? 2.832 -37.927 -1.401 1.00 48.50 172 ASN A O 1
#

Radius of gyration: 45.17 Å; Cα contacts (8 Å, |Δi|>4): 5; chains: 1; bounding box: 103×74×112 Å

Mean predicted aligned error: 23.04 Å

Organism: NCBI:txid6188